Protein AF-U3A142-F1 (afdb_monomer_lite)

Organism: NCBI:txid1261545

Foldseek 3Di:
DDDDDPPPPPPVVVVVVVVVPPPPDDDVVVVVVVVVVVVVVVCVCVVVVNDDLDPVDPSNVVVVVVVVVVVVVCVVVVVDDPPCVVVVND

Secondary structure (DSSP, 8-state):
-PPPP-GGGSSHHHHHHHHTTS-S---HHHHHHHHHHHHHHHHHHHHTTPPP--TTSHHHHHHHHHHHHHHHHHHHH-----HHHHTT--

pLDDT: mean 79.44, std 12.69, range [50.28, 95.56]

InterPro domains:
  IPR020017 XapX domain [TIGR03510] (31-76)

Radius of gyration: 18.95 Å; chains: 1; bounding box: 49×44×34 Å

Sequence (90 aa):
MGRYDHRAHASSFGVLLIALSLPSRMNTTLVVAALLVGVATGVVFAGLRVPLPAPPSLPGVVGIIGIYIGYRVVEATGLGFDLLGWLGLG

Structure (mmCIF, N/CA/C/O backbone):
data_AF-U3A142-F1
#
_entry.id   AF-U3A142-F1
#
loop_
_atom_site.group_PDB
_atom_site.id
_atom_site.type_symbol
_atom_site.label_atom_id
_atom_site.label_alt_id
_atom_site.label_comp_id
_atom_site.label_asym_id
_atom_site.label_entity_id
_atom_site.label_seq_id
_atom_site.pdbx_PDB_ins_code
_atom_site.Cartn_x
_atom_site.Cartn_y
_atom_site.Cartn_z
_atom_site.occupancy
_atom_site.B_iso_or_equiv
_atom_site.auth_seq_id
_atom_site.auth_comp_id
_atom_site.auth_asym_id
_atom_site.auth_atom_id
_atom_site.pdbx_PDB_model_num
ATOM 1 N N . MET A 1 1 ? 31.926 -32.234 -18.647 1.00 50.28 1 MET A N 1
ATOM 2 C CA . MET A 1 1 ? 31.274 -32.863 -17.475 1.00 50.28 1 MET A CA 1
ATOM 3 C C . MET A 1 1 ? 31.001 -31.768 -16.435 1.00 50.28 1 MET A C 1
ATOM 5 O O . MET A 1 1 ? 31.824 -31.533 -15.560 1.00 50.28 1 MET A O 1
ATOM 9 N N . GLY A 1 2 ? 29.934 -30.983 -16.623 1.00 60.56 2 GLY A N 1
ATOM 10 C CA . GLY A 1 2 ? 29.604 -29.827 -15.776 1.00 60.56 2 GLY A CA 1
ATOM 11 C C . GLY A 1 2 ? 28.770 -30.260 -14.574 1.00 60.56 2 GLY A C 1
ATOM 12 O O . GLY A 1 2 ? 27.782 -30.965 -14.743 1.00 60.56 2 GLY A O 1
ATOM 13 N N . ARG A 1 3 ? 29.207 -29.893 -13.368 1.00 68.06 3 ARG A N 1
ATOM 14 C CA . ARG A 1 3 ? 28.551 -30.246 -12.103 1.00 68.06 3 ARG A CA 1
ATOM 15 C C . ARG A 1 3 ? 27.208 -29.521 -12.011 1.00 68.06 3 ARG A C 1
ATOM 17 O O . ARG A 1 3 ? 27.188 -28.294 -12.000 1.00 68.06 3 ARG A O 1
ATOM 24 N N . TYR A 1 4 ? 26.117 -30.274 -11.929 1.00 63.81 4 TYR A N 1
ATOM 25 C CA . TYR A 1 4 ? 24.825 -29.736 -11.518 1.00 63.81 4 TYR A CA 1
ATOM 26 C C . TYR A 1 4 ? 24.910 -29.356 -10.036 1.00 63.81 4 TYR A C 1
ATOM 28 O O . TYR A 1 4 ? 25.254 -30.179 -9.188 1.00 63.81 4 TYR A O 1
ATOM 36 N N . ASP A 1 5 ? 24.678 -28.078 -9.750 1.00 65.69 5 ASP A N 1
ATOM 37 C CA . ASP A 1 5 ? 24.667 -27.513 -8.406 1.00 65.69 5 ASP A CA 1
ATOM 38 C C . ASP A 1 5 ? 23.405 -27.979 -7.652 1.00 65.69 5 ASP A C 1
ATOM 40 O O . ASP A 1 5 ? 22.279 -27.741 -8.085 1.00 65.69 5 ASP A O 1
ATOM 44 N N . HIS A 1 6 ? 23.589 -28.659 -6.518 1.00 58.25 6 HIS A N 1
ATOM 45 C CA . HIS A 1 6 ? 22.518 -29.195 -5.668 1.00 58.25 6 HIS A CA 1
ATOM 46 C C . HIS A 1 6 ? 21.874 -28.147 -4.730 1.00 58.25 6 HIS A C 1
ATOM 48 O O . HIS A 1 6 ? 21.135 -28.506 -3.814 1.00 58.25 6 HIS A O 1
ATOM 54 N N . ARG A 1 7 ? 22.111 -26.844 -4.923 1.00 60.69 7 ARG A N 1
ATOM 55 C CA . ARG A 1 7 ? 21.668 -25.786 -3.989 1.00 60.69 7 ARG A CA 1
ATOM 56 C C . ARG A 1 7 ? 20.279 -25.182 -4.239 1.00 60.69 7 ARG A C 1
ATOM 58 O O . ARG A 1 7 ? 19.904 -24.240 -3.548 1.00 60.69 7 ARG A O 1
ATOM 65 N N . ALA A 1 8 ? 19.479 -25.723 -5.157 1.00 56.53 8 ALA A N 1
ATOM 66 C CA . ALA A 1 8 ? 18.156 -25.167 -5.474 1.00 56.53 8 ALA A CA 1
ATOM 67 C C . ALA A 1 8 ? 17.021 -25.556 -4.493 1.00 56.53 8 ALA A C 1
ATOM 69 O O . ALA A 1 8 ? 15.949 -24.963 -4.544 1.00 56.53 8 ALA A O 1
ATOM 70 N N . HIS A 1 9 ? 17.229 -26.518 -3.583 1.00 56.25 9 HIS A N 1
ATOM 71 C CA . HIS A 1 9 ? 16.154 -27.058 -2.728 1.00 56.25 9 HIS A CA 1
ATOM 72 C C . HIS A 1 9 ? 15.943 -26.343 -1.378 1.00 56.25 9 HIS A C 1
ATOM 74 O O . HIS A 1 9 ? 14.983 -26.646 -0.673 1.00 56.25 9 HIS A O 1
ATOM 80 N N . ALA A 1 10 ? 16.797 -25.387 -1.000 1.00 57.22 10 ALA A N 1
ATOM 81 C CA . ALA A 1 10 ? 16.764 -24.790 0.341 1.00 57.22 10 ALA A CA 1
ATOM 82 C C . ALA A 1 10 ? 15.797 -23.594 0.507 1.00 57.22 10 ALA A C 1
ATOM 84 O O . ALA A 1 10 ? 15.579 -23.151 1.632 1.00 57.22 10 ALA A O 1
ATOM 85 N N . SER A 1 11 ? 15.195 -23.061 -0.565 1.00 59.72 11 SER A N 1
ATOM 86 C CA . SER A 1 11 ? 14.356 -21.847 -0.487 1.00 59.72 11 SER A CA 1
ATOM 87 C C . SER A 1 11 ? 12.865 -22.112 -0.241 1.00 59.72 11 SER A C 1
ATOM 89 O O . SER A 1 11 ? 12.168 -21.246 0.285 1.00 59.72 11 SER A O 1
ATOM 91 N N . SER A 1 12 ? 12.361 -23.310 -0.553 1.00 59.69 12 SER A N 1
ATOM 92 C CA . SER A 1 12 ? 10.938 -23.653 -0.378 1.00 59.69 12 SER A CA 1
ATOM 93 C C . SER A 1 12 ? 10.549 -23.902 1.085 1.00 59.69 12 SER A C 1
ATOM 95 O O . SER A 1 12 ? 9.381 -23.771 1.445 1.00 59.69 12 SER A O 1
ATOM 97 N N . PHE A 1 13 ? 11.526 -24.220 1.941 1.00 65.31 13 PHE A N 1
ATOM 98 C CA . PHE A 1 13 ? 11.298 -24.501 3.360 1.00 65.31 13 PHE A CA 1
ATOM 99 C C . PHE A 1 13 ? 10.961 -23.225 4.150 1.00 65.31 13 PHE A C 1
ATOM 101 O O . PHE A 1 13 ? 10.131 -23.256 5.045 1.00 65.31 13 PHE A O 1
ATOM 108 N N . GLY A 1 14 ? 11.521 -22.067 3.787 1.00 61.09 14 GLY A N 1
ATOM 109 C CA . GLY A 1 14 ? 11.214 -20.806 4.477 1.00 61.09 14 GLY A CA 1
ATOM 110 C C . G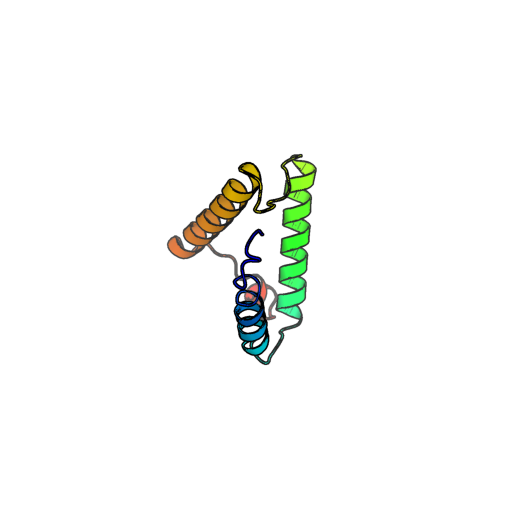LY A 1 14 ? 9.764 -20.346 4.283 1.00 61.09 14 GLY A C 1
ATOM 111 O O . GLY A 1 14 ? 9.119 -19.901 5.227 1.00 61.09 14 GLY A O 1
ATOM 112 N N . VAL A 1 15 ? 9.221 -20.510 3.074 1.00 62.91 15 VAL A N 1
ATOM 113 C CA . VAL A 1 15 ? 7.856 -20.069 2.730 1.00 62.91 15 VAL A CA 1
ATOM 114 C C . VAL A 1 15 ? 6.796 -20.930 3.423 1.00 62.91 15 VAL A C 1
ATOM 116 O O . VAL A 1 15 ? 5.811 -20.406 3.938 1.00 62.91 15 VAL A O 1
ATOM 119 N N . LEU A 1 16 ? 7.023 -22.244 3.494 1.00 63.34 16 LEU A N 1
ATOM 120 C CA . LEU A 1 16 ? 6.132 -23.181 4.182 1.00 63.34 16 LEU A CA 1
ATOM 121 C C . LEU A 1 16 ? 6.067 -22.904 5.693 1.00 63.34 16 LEU A C 1
ATOM 123 O O . LEU A 1 16 ? 5.004 -22.996 6.300 1.00 63.34 16 LEU A O 1
ATOM 127 N N . LEU A 1 17 ? 7.192 -22.509 6.287 1.00 65.50 17 LEU A N 1
ATOM 128 C CA . LEU A 1 17 ? 7.314 -22.213 7.714 1.00 65.50 17 LEU A CA 1
ATOM 129 C C . LEU A 1 17 ? 6.642 -20.875 8.075 1.00 65.50 17 LEU A C 1
ATOM 131 O O . LEU A 1 17 ? 6.045 -20.765 9.143 1.00 65.50 17 LEU A O 1
ATOM 135 N N . ILE A 1 18 ? 6.644 -19.895 7.161 1.00 62.88 18 ILE A N 1
ATOM 136 C CA . ILE A 1 18 ? 5.853 -18.657 7.289 1.00 62.88 18 ILE A CA 1
ATOM 137 C C . ILE A 1 18 ? 4.355 -18.969 7.181 1.00 62.88 18 ILE A C 1
ATOM 139 O O . ILE A 1 18 ? 3.576 -18.472 7.989 1.00 62.88 18 ILE A O 1
ATOM 143 N N . ALA A 1 19 ? 3.956 -19.829 6.236 1.00 61.97 19 ALA A N 1
ATOM 144 C CA . ALA A 1 19 ? 2.560 -20.225 6.036 1.00 61.97 19 ALA A CA 1
ATOM 145 C C . ALA A 1 19 ? 1.963 -20.975 7.246 1.00 61.97 19 ALA A C 1
ATOM 147 O O . ALA A 1 19 ? 0.802 -20.774 7.594 1.00 61.97 19 ALA A O 1
ATOM 148 N N . LEU A 1 20 ? 2.769 -21.801 7.920 1.00 66.94 20 LEU A N 1
ATOM 149 C CA . LEU A 1 20 ? 2.390 -22.532 9.138 1.00 66.94 20 LEU A CA 1
ATOM 150 C C . LEU A 1 20 ? 2.323 -21.647 10.396 1.00 66.94 20 LEU A C 1
ATOM 152 O O . LEU A 1 20 ? 1.803 -22.091 11.417 1.00 66.94 20 LEU A O 1
ATOM 156 N N . SER A 1 21 ? 2.821 -20.409 10.328 1.00 63.00 21 SER A N 1
ATOM 157 C CA . SER A 1 21 ? 2.834 -19.451 11.440 1.00 63.00 21 SER A CA 1
ATOM 158 C C . SER A 1 21 ? 1.748 -18.371 11.324 1.00 63.00 21 SER A C 1
ATOM 160 O O . SER A 1 21 ? 1.766 -17.412 12.102 1.00 63.00 21 SER A O 1
ATOM 162 N N . LEU A 1 22 ? 0.811 -18.484 10.369 1.00 67.00 22 LEU A N 1
ATOM 163 C CA . LEU A 1 22 ? -0.280 -17.515 10.267 1.00 67.00 22 LEU A CA 1
ATOM 164 C C . LEU A 1 22 ? -1.181 -17.577 11.516 1.00 67.00 22 LEU A C 1
ATOM 166 O O . LEU A 1 22 ? -1.554 -18.666 11.961 1.00 67.00 22 LEU A O 1
ATOM 170 N N . PRO A 1 23 ? -1.571 -16.417 12.074 1.00 60.16 23 PRO A N 1
ATOM 171 C CA . PRO A 1 23 ? -2.438 -16.356 13.241 1.00 60.16 23 PRO A CA 1
ATOM 172 C C . PRO A 1 23 ? -3.777 -17.046 12.955 1.00 60.16 23 PRO A C 1
ATOM 174 O O . PRO A 1 23 ? -4.436 -16.783 11.951 1.00 60.16 23 PRO A O 1
ATOM 177 N N . SER A 1 24 ? -4.206 -17.911 13.874 1.00 66.12 24 SER A N 1
ATOM 178 C CA . SER A 1 24 ? -5.345 -18.835 13.736 1.00 66.12 24 SER A CA 1
ATOM 179 C C . SER A 1 24 ? -6.732 -18.165 13.679 1.00 66.12 24 SER A C 1
ATOM 181 O O . SER A 1 24 ? -7.752 -18.848 13.749 1.00 66.12 24 SER A O 1
ATOM 183 N N . ARG A 1 25 ? -6.797 -16.831 13.580 1.00 68.00 25 ARG A N 1
ATOM 184 C CA . ARG A 1 25 ? -8.026 -16.026 13.520 1.00 68.00 25 ARG A CA 1
ATOM 185 C C . ARG A 1 25 ? -7.910 -15.006 12.385 1.00 68.00 25 ARG A C 1
ATOM 187 O 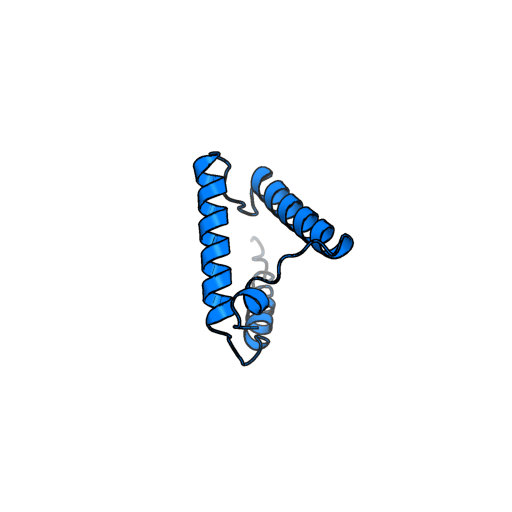O . ARG A 1 25 ? -7.343 -13.932 12.562 1.00 68.00 25 ARG A O 1
ATOM 194 N N . MET A 1 26 ? -8.457 -15.337 11.218 1.00 68.50 26 MET A N 1
ATOM 195 C CA . MET A 1 26 ? -8.575 -14.393 10.103 1.00 68.50 26 MET A CA 1
ATOM 196 C C . MET A 1 26 ? -9.782 -13.477 10.349 1.00 68.50 26 MET A C 1
ATOM 198 O O . MET A 1 26 ? -10.922 -13.931 10.302 1.00 68.50 26 MET A O 1
ATOM 202 N N . ASN A 1 27 ? -9.544 -12.195 10.633 1.00 82.38 27 ASN A N 1
ATOM 203 C CA . ASN A 1 27 ? -10.611 -11.201 10.757 1.00 82.38 27 ASN A CA 1
ATOM 204 C C . ASN A 1 27 ? -11.071 -10.781 9.350 1.00 82.38 27 ASN A C 1
ATOM 206 O O . ASN A 1 27 ? -10.333 -10.104 8.633 1.00 82.38 27 ASN A O 1
ATOM 210 N N . THR A 1 28 ? -12.281 -11.178 8.949 1.00 87.06 28 THR A N 1
ATOM 211 C CA . THR A 1 28 ? -12.850 -10.877 7.624 1.00 87.06 28 THR A CA 1
ATOM 212 C C . THR A 1 28 ? -12.843 -9.380 7.313 1.00 87.06 28 THR A C 1
ATOM 214 O O . THR A 1 28 ? -12.552 -8.998 6.182 1.00 87.06 28 THR A O 1
ATOM 217 N N . THR A 1 29 ? -13.071 -8.525 8.312 1.00 87.06 29 THR A N 1
ATOM 218 C CA . THR A 1 29 ? -13.018 -7.065 8.160 1.00 87.06 29 THR A CA 1
ATOM 219 C C . THR A 1 29 ? -11.622 -6.596 7.762 1.00 87.06 29 THR A C 1
ATOM 221 O O . THR A 1 29 ? -11.491 -5.800 6.835 1.00 87.06 29 THR A O 1
ATOM 224 N N . LEU A 1 30 ? -10.569 -7.133 8.392 1.00 85.50 30 LEU A N 1
ATOM 225 C CA . LEU A 1 30 ? -9.181 -6.819 8.026 1.00 85.50 30 LEU A CA 1
ATOM 226 C C . LEU A 1 30 ? -8.853 -7.279 6.604 1.00 85.50 30 LEU A C 1
ATOM 228 O O . LEU A 1 30 ? -8.164 -6.569 5.878 1.00 85.50 30 LEU A O 1
ATOM 232 N N . VAL A 1 31 ? -9.370 -8.437 6.185 1.00 88.75 31 VAL A N 1
ATOM 233 C CA . VAL A 1 31 ? -9.171 -8.952 4.821 1.00 88.75 31 VAL A CA 1
ATOM 234 C C . VAL A 1 31 ? -9.818 -8.026 3.790 1.00 88.75 31 VAL A C 1
ATOM 236 O O . VAL A 1 31 ? -9.180 -7.665 2.802 1.00 88.75 31 VAL A O 1
ATOM 239 N N . VAL A 1 32 ? -11.060 -7.601 4.030 1.00 90.62 32 VAL A N 1
ATOM 240 C CA . VAL A 1 32 ? -11.769 -6.670 3.141 1.00 90.62 32 VAL A CA 1
ATOM 241 C C . VAL A 1 32 ? -11.077 -5.308 3.116 1.00 90.62 32 VAL A C 1
ATOM 243 O O . VAL A 1 32 ? -10.854 -4.762 2.038 1.00 90.62 32 VAL A O 1
ATOM 246 N N . ALA A 1 33 ? -10.668 -4.778 4.271 1.00 88.88 33 ALA A N 1
ATOM 247 C CA . ALA A 1 33 ? -9.929 -3.521 4.347 1.00 88.88 33 ALA A CA 1
ATOM 248 C C . ALA A 1 33 ? -8.599 -3.595 3.576 1.00 88.88 33 ALA A C 1
ATOM 250 O O . ALA A 1 33 ? -8.305 -2.713 2.771 1.00 88.88 33 ALA A O 1
ATOM 251 N N . ALA A 1 34 ? -7.830 -4.675 3.746 1.00 88.94 34 ALA A N 1
ATOM 252 C CA . ALA A 1 34 ? -6.578 -4.890 3.021 1.00 88.94 34 ALA A CA 1
ATOM 253 C C . ALA A 1 34 ? -6.793 -4.983 1.501 1.00 88.94 34 ALA A C 1
ATOM 255 O O . ALA A 1 34 ? -6.019 -4.408 0.734 1.00 88.94 34 ALA A O 1
ATOM 256 N N . LEU A 1 35 ? -7.864 -5.650 1.056 1.00 92.00 35 LEU A N 1
ATOM 257 C CA . LEU A 1 35 ? -8.235 -5.708 -0.358 1.00 92.00 35 LEU A CA 1
ATOM 258 C C . LEU A 1 35 ? -8.548 -4.313 -0.909 1.00 92.00 35 LEU A C 1
ATOM 260 O O . LEU A 1 35 ? -8.036 -3.949 -1.966 1.00 92.00 35 LEU A O 1
ATOM 264 N N . LEU A 1 36 ? -9.353 -3.523 -0.193 1.00 94.38 36 LEU A N 1
ATOM 265 C CA . LEU A 1 36 ? -9.708 -2.162 -0.602 1.00 94.38 36 LEU A CA 1
ATOM 266 C C . LEU A 1 36 ? -8.473 -1.259 -0.702 1.00 94.38 36 LEU A C 1
ATOM 268 O O . LEU A 1 36 ? -8.331 -0.534 -1.685 1.00 94.38 36 LEU A O 1
ATOM 272 N N . VAL A 1 37 ? -7.544 -1.348 0.255 1.00 92.38 37 VAL A N 1
ATOM 273 C CA . VAL A 1 37 ? -6.260 -0.626 0.202 1.00 92.38 37 VAL A CA 1
ATOM 274 C C . VAL A 1 37 ? -5.436 -1.061 -1.013 1.00 92.38 37 VAL A C 1
ATOM 276 O O . VAL A 1 37 ? -4.881 -0.213 -1.717 1.00 92.38 37 VAL A O 1
ATOM 279 N N . GLY A 1 38 ? -5.380 -2.364 -1.299 1.00 90.75 38 GLY A N 1
ATOM 280 C CA . GLY A 1 38 ? -4.692 -2.906 -2.471 1.00 90.75 38 GLY A CA 1
ATOM 281 C C . GLY A 1 38 ? -5.284 -2.402 -3.790 1.00 90.75 38 GLY A C 1
ATOM 282 O O . GLY A 1 38 ? -4.541 -1.955 -4.664 1.00 90.75 38 GLY A O 1
ATOM 283 N N . VAL A 1 39 ? -6.615 -2.395 -3.915 1.00 95.06 39 VAL A N 1
ATOM 284 C CA . VAL A 1 39 ? -7.326 -1.843 -5.080 1.00 95.06 39 VAL A CA 1
ATOM 285 C C . VAL A 1 39 ? -7.045 -0.351 -5.231 1.00 95.06 39 VAL A C 1
ATOM 287 O O . VAL A 1 39 ? -6.658 0.083 -6.314 1.00 95.06 39 VAL A O 1
ATOM 290 N N . ALA A 1 40 ? -7.178 0.431 -4.156 1.00 94.62 40 ALA A N 1
ATOM 291 C CA . ALA A 1 40 ? -6.926 1.871 -4.182 1.00 94.62 40 ALA A CA 1
ATOM 292 C C . ALA A 1 40 ? -5.488 2.179 -4.621 1.00 94.62 40 ALA A C 1
ATOM 294 O O . ALA A 1 40 ? -5.260 3.012 -5.497 1.00 94.62 40 ALA A O 1
ATOM 295 N N . THR A 1 41 ? -4.521 1.442 -4.076 1.00 90.56 41 THR A N 1
ATOM 296 C CA . THR A 1 41 ? -3.109 1.571 -4.442 1.00 90.56 41 THR A CA 1
ATOM 297 C C . THR A 1 41 ? -2.898 1.224 -5.919 1.00 90.56 41 THR A C 1
ATOM 299 O O . THR A 1 41 ? -2.279 1.997 -6.648 1.00 90.56 41 THR A O 1
ATOM 302 N N . GLY A 1 42 ? -3.471 0.116 -6.402 1.00 90.00 42 GLY A N 1
ATOM 303 C CA . GLY A 1 42 ? -3.417 -0.279 -7.814 1.00 90.00 42 GLY A CA 1
ATOM 304 C C . GLY A 1 42 ? -3.990 0.778 -8.765 1.00 90.00 42 GLY A C 1
ATOM 305 O O . GLY A 1 42 ? -3.381 1.063 -9.797 1.00 90.00 42 GLY A O 1
ATOM 306 N N . VAL A 1 43 ? -5.109 1.412 -8.395 1.00 95.19 43 VAL A N 1
ATOM 307 C CA . VAL A 1 43 ? -5.712 2.524 -9.152 1.00 95.19 43 VAL A CA 1
ATOM 308 C C . VAL A 1 43 ? -4.765 3.720 -9.232 1.00 95.19 43 VAL A C 1
ATOM 310 O O . VAL A 1 43 ? -4.614 4.289 -10.311 1.00 95.19 43 VAL A O 1
ATOM 313 N N . VAL A 1 44 ? -4.087 4.082 -8.139 1.00 92.25 44 VAL A N 1
ATOM 314 C CA . VAL A 1 44 ? -3.111 5.186 -8.131 1.00 92.25 44 VAL A CA 1
ATOM 315 C C . VAL A 1 44 ? -1.944 4.894 -9.077 1.00 92.25 44 VAL A 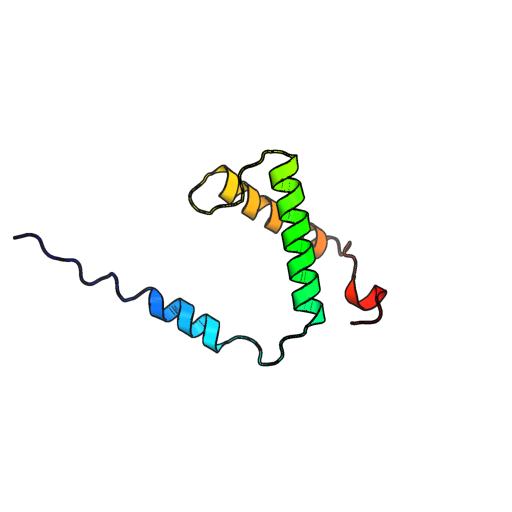C 1
ATOM 317 O O . VAL A 1 44 ? -1.615 5.737 -9.911 1.00 92.25 44 VAL A O 1
ATOM 320 N N . PHE A 1 45 ? -1.353 3.697 -9.010 1.00 88.88 45 PHE A N 1
ATOM 321 C CA . PHE A 1 45 ? -0.254 3.310 -9.905 1.00 88.88 45 PHE A CA 1
ATOM 322 C C . PHE A 1 45 ? -0.680 3.330 -11.377 1.00 88.88 45 PHE A C 1
ATOM 324 O O . PHE A 1 45 ? -0.016 3.958 -12.204 1.00 88.88 45 PHE A O 1
ATOM 331 N N . ALA A 1 46 ? -1.816 2.707 -11.700 1.00 91.06 46 ALA A N 1
ATOM 332 C CA . ALA A 1 46 ? -2.337 2.667 -13.063 1.00 91.06 46 ALA A CA 1
ATOM 333 C C . ALA A 1 46 ? -2.704 4.067 -13.586 1.00 91.06 46 ALA A C 1
ATOM 335 O O . ALA A 1 46 ? -2.342 4.422 -14.708 1.00 91.06 46 ALA A O 1
ATOM 336 N N . GLY A 1 47 ? -3.374 4.881 -12.766 1.00 94.25 47 GLY A N 1
ATOM 337 C CA . GLY A 1 47 ? -3.793 6.239 -13.115 1.00 94.25 47 GLY A CA 1
ATOM 338 C C . GLY A 1 47 ? -2.614 7.176 -13.370 1.00 94.25 47 GLY A C 1
ATOM 339 O O . GLY A 1 47 ? -2.643 7.956 -14.320 1.00 94.25 47 GLY A O 1
ATOM 340 N N . LEU A 1 48 ? -1.542 7.048 -12.585 1.00 90.56 48 LEU A N 1
ATOM 341 C CA . LEU A 1 48 ? -0.303 7.809 -12.770 1.00 90.56 48 LEU A CA 1
ATOM 342 C C . LEU A 1 48 ? 0.635 7.200 -13.823 1.00 90.56 48 LEU A C 1
ATOM 344 O O . LEU A 1 48 ? 1.704 7.754 -14.076 1.00 90.56 48 LEU A O 1
ATOM 348 N N . ARG A 1 49 ? 0.255 6.074 -14.447 1.00 87.06 49 ARG A N 1
ATOM 349 C CA . ARG A 1 49 ? 1.091 5.302 -15.387 1.00 87.06 49 ARG A CA 1
ATOM 350 C C . ARG A 1 49 ? 2.444 4.902 -14.790 1.00 87.06 49 ARG A C 1
ATOM 352 O O . ARG A 1 49 ? 3.427 4.736 -15.512 1.00 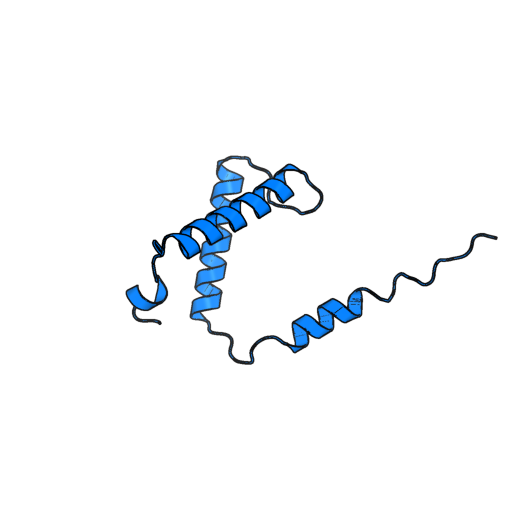87.06 49 ARG A O 1
ATOM 359 N N . VAL A 1 50 ? 2.497 4.753 -13.470 1.00 84.75 50 VAL A N 1
ATOM 360 C CA . VAL A 1 50 ? 3.685 4.289 -12.757 1.00 84.75 50 VAL A CA 1
ATOM 361 C C . VAL A 1 50 ? 3.703 2.761 -12.841 1.00 84.75 50 VAL A C 1
ATOM 363 O O . VAL A 1 50 ? 2.660 2.133 -12.636 1.00 84.75 50 VAL A O 1
ATOM 366 N N . PRO A 1 51 ? 4.856 2.133 -13.138 1.00 80.00 51 PRO A N 1
ATOM 367 C CA . PRO A 1 51 ? 4.967 0.683 -13.108 1.00 80.00 51 PRO A CA 1
ATOM 368 C C . PRO A 1 51 ? 4.519 0.146 -11.751 1.00 80.00 51 PRO A C 1
ATOM 370 O O . PRO A 1 51 ? 4.854 0.719 -10.713 1.00 80.00 51 PRO A O 1
ATOM 373 N N . LEU A 1 52 ? 3.788 -0.969 -11.754 1.00 80.06 52 LEU A N 1
ATOM 374 C CA . LEU A 1 52 ? 3.480 -1.657 -10.507 1.00 80.06 52 LEU A CA 1
ATOM 375 C C . LEU A 1 52 ? 4.787 -1.961 -9.761 1.00 80.06 52 LEU A C 1
ATOM 377 O O . LEU A 1 52 ? 5.779 -2.302 -10.419 1.00 80.06 52 LEU A O 1
ATOM 381 N N . PRO A 1 53 ? 4.803 -1.876 -8.419 1.00 74.88 53 PRO A N 1
ATOM 382 C CA . PRO A 1 53 ? 5.969 -2.238 -7.632 1.00 74.88 53 PRO A CA 1
ATOM 383 C C . PRO A 1 53 ? 6.292 -3.733 -7.734 1.00 74.88 53 PRO A C 1
ATOM 385 O O . PRO A 1 53 ? 5.968 -4.529 -6.861 1.00 74.88 53 PRO A O 1
ATOM 388 N N . ALA A 1 54 ? 6.920 -4.136 -8.835 1.00 71.62 54 ALA A N 1
ATOM 389 C CA . ALA A 1 54 ? 7.452 -5.468 -9.032 1.00 71.62 54 ALA A CA 1
ATOM 390 C C . ALA A 1 54 ? 8.929 -5.464 -8.581 1.00 71.62 54 ALA A C 1
ATOM 392 O O . ALA A 1 54 ? 9.710 -4.646 -9.091 1.00 71.62 54 ALA A O 1
ATOM 393 N N . PRO A 1 55 ? 9.345 -6.395 -7.696 1.00 60.91 55 PRO A N 1
ATOM 394 C CA . PRO A 1 55 ? 10.704 -6.472 -7.150 1.00 60.91 55 PRO A CA 1
ATOM 395 C C . PRO A 1 55 ? 11.879 -6.463 -8.148 1.00 60.91 55 PRO A C 1
ATOM 397 O O . PRO A 1 55 ? 12.933 -5.962 -7.766 1.00 60.91 55 PRO A O 1
ATOM 400 N N . PRO A 1 56 ? 11.779 -6.967 -9.400 1.00 74.44 56 PRO A N 1
ATOM 401 C CA . PRO A 1 56 ? 12.939 -6.975 -10.296 1.00 74.44 56 PRO A CA 1
ATOM 402 C C . PRO A 1 56 ? 13.260 -5.609 -10.928 1.00 74.44 56 PRO A C 1
ATOM 404 O O . PRO A 1 56 ? 14.219 -5.512 -11.689 1.00 74.44 56 PRO A O 1
ATOM 407 N N . SER A 1 57 ? 12.477 -4.557 -10.658 1.00 84.19 57 SER A N 1
ATOM 408 C CA . SER A 1 57 ? 12.634 -3.242 -11.293 1.00 84.19 57 SER A CA 1
ATOM 409 C C . SER A 1 57 ? 13.003 -2.144 -10.291 1.00 84.19 57 SER A C 1
ATOM 411 O O . SER A 1 57 ? 12.446 -2.079 -9.195 1.00 84.19 57 SER A O 1
ATOM 413 N N . LEU A 1 58 ? 13.902 -1.231 -10.683 1.00 86.06 58 LEU A N 1
ATOM 414 C CA . LEU A 1 58 ? 14.290 -0.079 -9.857 1.00 86.06 58 LEU A CA 1
ATOM 415 C C . LEU A 1 58 ? 13.084 0.798 -9.454 1.00 86.06 58 LEU A C 1
ATOM 417 O O . LEU A 1 58 ? 12.979 1.115 -8.268 1.00 86.06 58 LEU A O 1
ATOM 421 N N . PRO A 1 59 ? 12.127 1.122 -10.352 1.00 85.12 59 PRO A N 1
ATOM 422 C CA . PRO A 1 59 ? 10.906 1.831 -9.965 1.00 85.12 59 PRO A CA 1
ATOM 423 C C . PRO A 1 59 ? 10.098 1.099 -8.890 1.00 85.12 59 PRO A C 1
ATOM 425 O O . PRO A 1 59 ? 9.576 1.733 -7.976 1.00 85.12 59 PRO A O 1
ATOM 428 N N . GLY A 1 60 ? 10.028 -0.234 -8.954 1.00 84.62 60 GLY A N 1
ATOM 429 C CA . GLY A 1 60 ? 9.287 -1.010 -7.969 1.00 84.62 60 GLY A CA 1
ATOM 430 C C . GLY A 1 60 ? 9.951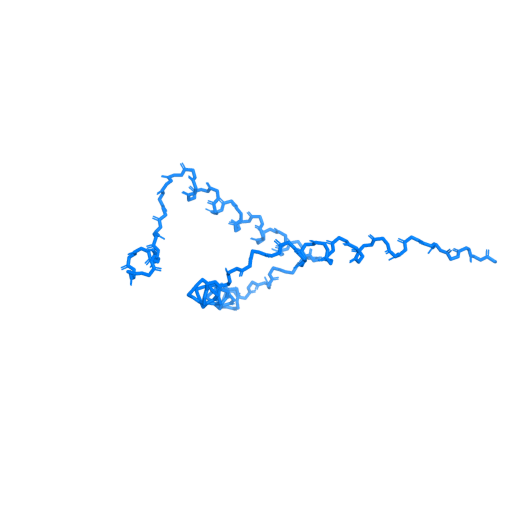 -1.053 -6.598 1.00 84.62 60 GLY A C 1
ATOM 431 O O . GLY A 1 60 ? 9.265 -0.898 -5.590 1.00 84.62 60 GLY A O 1
ATOM 432 N N . VAL A 1 61 ? 11.279 -1.167 -6.548 1.00 87.75 61 VAL A N 1
ATOM 433 C CA . VAL A 1 61 ? 12.037 -1.081 -5.289 1.00 87.75 61 VAL A CA 1
ATOM 434 C C . VAL A 1 61 ? 11.843 0.288 -4.632 1.00 87.75 61 VAL A C 1
ATOM 436 O O . VAL A 1 61 ? 11.538 0.358 -3.443 1.00 87.75 61 VAL A O 1
ATOM 439 N N . VAL A 1 62 ? 11.941 1.376 -5.404 1.00 90.56 62 VAL A N 1
ATOM 440 C CA . VAL A 1 62 ? 11.704 2.740 -4.898 1.00 90.56 62 VAL A CA 1
ATOM 441 C C . VAL A 1 62 ? 10.260 2.910 -4.415 1.00 90.56 62 VAL A C 1
ATOM 443 O O . VAL A 1 62 ? 10.039 3.519 -3.371 1.00 90.56 62 VAL A O 1
ATOM 446 N N . GLY A 1 63 ? 9.287 2.318 -5.113 1.00 88.75 63 GLY A N 1
ATOM 447 C CA . GLY A 1 63 ? 7.888 2.295 -4.681 1.00 88.75 63 GLY A CA 1
ATOM 448 C C . GLY A 1 63 ? 7.697 1.627 -3.316 1.00 88.75 63 GLY A C 1
ATOM 449 O O . GLY A 1 63 ? 7.065 2.206 -2.434 1.00 88.75 63 GLY A O 1
ATOM 450 N N . ILE A 1 64 ? 8.294 0.449 -3.103 1.00 89.31 64 ILE A N 1
ATOM 451 C CA . ILE A 1 64 ? 8.240 -0.262 -1.812 1.00 89.31 64 ILE A CA 1
ATOM 452 C C . ILE A 1 64 ? 8.908 0.564 -0.702 1.00 89.31 64 ILE A C 1
ATOM 454 O O . ILE A 1 64 ? 8.348 0.690 0.389 1.00 89.31 64 ILE A O 1
ATOM 458 N N . ILE A 1 65 ? 10.070 1.168 -0.978 1.00 92.19 65 ILE A N 1
ATOM 459 C CA . ILE A 1 65 ? 10.770 2.044 -0.024 1.00 92.19 65 ILE A CA 1
ATOM 460 C C . ILE A 1 65 ? 9.885 3.236 0.365 1.00 92.19 65 ILE A C 1
ATOM 462 O O . ILE A 1 65 ? 9.753 3.534 1.550 1.00 92.19 65 ILE A O 1
ATOM 466 N N . GLY A 1 66 ? 9.245 3.892 -0.607 1.00 91.69 66 GLY A N 1
ATOM 467 C CA . GLY A 1 66 ? 8.346 5.020 -0.360 1.00 91.69 66 GLY A CA 1
ATOM 468 C C . GLY A 1 66 ? 7.151 4.648 0.521 1.00 91.69 66 GLY A C 1
ATOM 469 O O . GLY A 1 66 ? 6.847 5.372 1.468 1.00 91.69 66 GLY A O 1
ATOM 470 N N . ILE A 1 67 ? 6.527 3.491 0.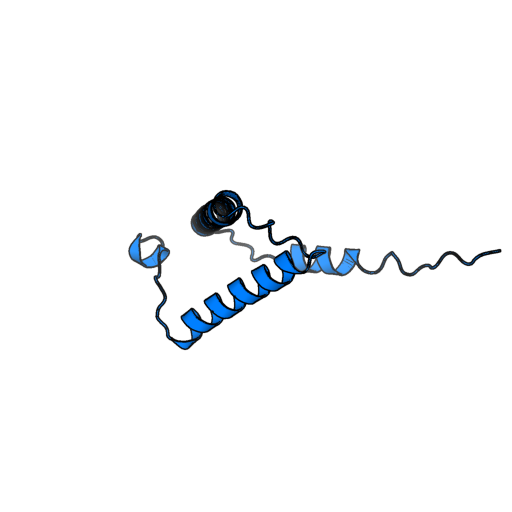268 1.00 90.69 67 ILE A N 1
ATOM 471 C CA . ILE A 1 67 ? 5.430 2.964 1.099 1.00 90.69 67 ILE A CA 1
ATOM 472 C C . ILE A 1 67 ? 5.899 2.754 2.547 1.00 90.69 67 ILE A C 1
ATOM 474 O O . ILE A 1 67 ? 5.215 3.171 3.481 1.00 90.69 67 ILE A O 1
ATOM 478 N N . TYR A 1 68 ? 7.079 2.160 2.749 1.00 91.94 68 TYR A N 1
ATOM 479 C CA . TYR A 1 68 ? 7.625 1.931 4.090 1.00 91.94 68 TYR A CA 1
ATOM 480 C C . TYR A 1 68 ? 7.967 3.234 4.825 1.00 91.94 68 TYR A C 1
ATOM 482 O O . TYR A 1 68 ? 7.657 3.371 6.007 1.00 91.94 68 TYR A O 1
ATOM 490 N N . ILE A 1 69 ? 8.569 4.211 4.140 1.00 95.56 69 ILE A N 1
ATOM 491 C CA . ILE A 1 69 ? 8.846 5.527 4.734 1.00 95.56 69 ILE A CA 1
ATOM 492 C C . ILE A 1 69 ? 7.535 6.200 5.151 1.00 95.56 69 ILE A C 1
ATOM 494 O O . ILE A 1 69 ? 7.441 6.689 6.274 1.00 95.56 69 ILE A O 1
ATOM 498 N N . GLY A 1 70 ? 6.508 6.177 4.296 1.00 92.44 70 GLY A N 1
ATOM 499 C CA . GLY A 1 70 ? 5.185 6.710 4.628 1.00 92.44 70 GLY A CA 1
ATOM 500 C C . GLY A 1 70 ? 4.584 6.056 5.875 1.00 92.44 70 GLY A C 1
ATOM 501 O O . GLY A 1 70 ? 4.141 6.761 6.780 1.00 92.44 70 GLY A O 1
ATOM 502 N N . TYR A 1 71 ? 4.653 4.723 5.970 1.00 91.00 71 TYR A N 1
ATOM 503 C CA . TYR A 1 71 ? 4.243 3.979 7.167 1.00 91.00 71 TYR A CA 1
ATOM 504 C C . TYR A 1 71 ? 4.991 4.455 8.421 1.00 91.00 71 TYR A C 1
ATOM 506 O O . TYR A 1 71 ? 4.369 4.771 9.434 1.00 91.00 71 TYR A O 1
ATOM 514 N N . ARG A 1 72 ? 6.321 4.579 8.343 1.00 93.00 72 ARG A N 1
ATOM 515 C CA . ARG A 1 72 ? 7.156 5.030 9.465 1.00 93.00 72 ARG A CA 1
ATOM 516 C C . ARG A 1 72 ? 6.861 6.462 9.895 1.00 93.00 72 ARG A C 1
ATOM 518 O O . ARG A 1 72 ? 6.953 6.759 11.078 1.00 93.00 72 ARG A O 1
ATOM 525 N N . VAL A 1 73 ? 6.507 7.348 8.967 1.00 94.19 73 VAL A N 1
ATOM 526 C CA . VAL A 1 73 ? 6.117 8.729 9.291 1.00 94.19 73 VAL A CA 1
ATOM 527 C C . VAL A 1 73 ? 4.812 8.753 10.083 1.00 94.19 73 VAL A C 1
ATOM 529 O O . VAL A 1 73 ? 4.735 9.450 11.093 1.00 94.19 73 VAL A O 1
ATOM 532 N N . VAL A 1 74 ? 3.806 7.979 9.671 1.00 91.94 74 VAL A N 1
ATOM 533 C CA . VAL A 1 74 ? 2.539 7.861 10.415 1.00 91.94 74 VAL A CA 1
ATOM 534 C C . VAL A 1 74 ? 2.787 7.282 11.807 1.00 91.94 74 VAL A C 1
ATOM 536 O O . VAL A 1 74 ? 2.307 7.833 12.793 1.00 91.94 74 VAL A O 1
ATOM 539 N N . GLU A 1 75 ? 3.600 6.229 11.899 1.00 89.12 75 GLU A N 1
ATOM 540 C CA . GLU A 1 75 ? 3.998 5.614 13.169 1.00 89.12 75 GLU A CA 1
ATOM 541 C C . GLU A 1 75 ? 4.727 6.609 14.089 1.00 89.12 75 GLU A C 1
ATOM 543 O O . GLU A 1 75 ? 4.410 6.707 15.270 1.00 89.12 75 GLU A O 1
ATOM 548 N N . ALA A 1 76 ? 5.671 7.385 13.551 1.00 90.06 76 ALA A N 1
ATOM 549 C CA . ALA A 1 76 ? 6.475 8.329 14.326 1.00 90.06 76 ALA A CA 1
ATOM 550 C C . ALA A 1 76 ? 5.698 9.578 14.768 1.00 90.06 76 ALA A C 1
ATOM 552 O O . ALA A 1 76 ? 5.966 10.127 15.834 1.00 90.06 76 ALA A O 1
ATOM 553 N N . THR A 1 77 ? 4.763 10.054 13.946 1.00 91.31 77 THR A N 1
ATOM 554 C CA . THR A 1 77 ? 3.965 11.254 14.243 1.00 91.31 77 THR A CA 1
ATOM 555 C C . THR A 1 77 ? 2.699 10.943 15.035 1.00 91.31 77 THR A C 1
ATOM 557 O O . THR A 1 77 ? 2.093 11.856 15.591 1.00 91.31 77 THR A O 1
ATOM 560 N N . GLY A 1 78 ? 2.276 9.675 15.074 1.00 86.75 78 GLY A N 1
ATOM 561 C CA . GLY A 1 78 ? 0.998 9.260 15.653 1.00 86.75 78 GLY A CA 1
ATOM 562 C C . GLY A 1 78 ? -0.221 9.783 14.884 1.00 86.75 78 GLY A C 1
ATOM 563 O O . GLY A 1 78 ? -1.351 9.583 15.323 1.00 86.75 78 GLY A O 1
ATOM 564 N N . LEU A 1 79 ? -0.019 10.439 13.736 1.00 83.00 79 LEU A N 1
ATOM 565 C CA . LEU A 1 79 ? -1.078 10.973 12.880 1.00 83.00 79 LEU A CA 1
ATOM 566 C C . LEU A 1 79 ? -1.630 9.860 11.982 1.00 83.00 79 LEU A C 1
ATOM 568 O O . LEU A 1 79 ? -1.487 9.884 10.760 1.00 83.00 79 LEU A O 1
ATOM 572 N N . GLY A 1 80 ? -2.218 8.845 12.611 1.00 78.00 80 GLY A N 1
ATOM 573 C CA . GLY A 1 80 ? -2.923 7.748 11.954 1.00 78.00 80 GLY A CA 1
ATOM 574 C C . GLY A 1 80 ? -4.435 7.887 12.101 1.00 78.00 80 GLY A C 1
ATOM 575 O O . GLY A 1 80 ? -4.927 8.511 13.038 1.00 78.00 80 GLY A O 1
ATOM 576 N N . PHE A 1 81 ? -5.181 7.282 11.178 1.00 81.19 81 PHE A N 1
ATOM 577 C CA . PHE A 1 81 ? -6.633 7.170 11.281 1.00 81.19 81 PHE A CA 1
ATOM 578 C C . PHE A 1 81 ? -7.008 5.716 11.560 1.00 81.19 81 PHE A C 1
ATOM 580 O O . PHE A 1 81 ? -6.738 4.839 10.737 1.00 81.19 81 PHE A O 1
ATOM 587 N N . ASP A 1 82 ? -7.629 5.455 12.709 1.00 82.38 82 ASP A N 1
ATOM 588 C CA . ASP A 1 82 ? -8.162 4.130 13.022 1.00 82.38 82 ASP A CA 1
ATOM 589 C C . ASP A 1 82 ? -9.499 3.923 12.305 1.00 82.38 82 ASP A C 1
ATOM 591 O O . ASP A 1 82 ? -10.574 4.197 12.837 1.00 82.38 82 ASP A O 1
ATOM 595 N N . LEU A 1 83 ? -9.418 3.447 11.061 1.00 78.69 83 LEU A N 1
ATOM 596 C CA . LEU A 1 83 ? -10.586 3.170 10.224 1.00 78.69 83 LEU A CA 1
ATOM 597 C C . LEU A 1 83 ? -11.552 2.180 10.884 1.00 78.69 83 LEU A C 1
ATOM 599 O O . LEU A 1 83 ? -12.758 2.287 10.681 1.00 78.69 83 LEU A O 1
ATOM 603 N N . LEU A 1 84 ? -11.040 1.213 11.648 1.00 82.19 84 LEU A N 1
ATOM 604 C CA . LEU A 1 84 ? -11.860 0.156 12.232 1.00 82.19 84 LEU A CA 1
ATOM 605 C C . LEU A 1 84 ? -12.559 0.651 13.494 1.00 82.19 84 LEU A C 1
ATOM 607 O O . LEU A 1 84 ? -13.770 0.462 13.616 1.00 82.19 84 LEU A O 1
ATOM 611 N N . GLY A 1 85 ? -11.836 1.338 14.380 1.00 79.88 85 GLY A N 1
ATOM 612 C CA . GLY A 1 85 ? -12.426 1.970 15.559 1.00 79.88 85 GLY A CA 1
ATOM 613 C C . GLY A 1 85 ? -13.485 3.007 15.188 1.00 79.88 85 GLY A C 1
ATOM 614 O O . GLY A 1 85 ? -14.556 3.039 15.789 1.00 79.88 85 GLY A O 1
ATOM 615 N N . TRP A 1 86 ? -13.254 3.798 14.134 1.00 80.94 86 TRP A N 1
ATOM 616 C CA . TRP A 1 86 ? -14.223 4.799 13.672 1.00 80.94 86 TRP A CA 1
ATOM 617 C C . TRP A 1 86 ? -15.471 4.192 13.020 1.00 80.94 86 TRP A C 1
ATOM 619 O O . TRP A 1 86 ? -16.557 4.760 13.111 1.00 80.94 86 TRP A O 1
ATOM 629 N N . LEU A 1 87 ? -15.332 3.024 12.386 1.00 80.31 87 LEU A N 1
ATOM 630 C CA . LEU A 1 87 ? -16.448 2.276 11.804 1.00 80.31 87 LEU A CA 1
ATOM 631 C C . LEU A 1 87 ? -17.172 1.394 12.843 1.00 80.31 87 LEU A C 1
ATOM 633 O O . LEU A 1 87 ? -18.143 0.722 12.500 1.00 80.31 87 LEU A O 1
ATOM 637 N N . GLY A 1 88 ? -16.716 1.394 14.104 1.00 80.31 88 GLY A N 1
ATOM 638 C CA . GLY A 1 88 ? -17.278 0.592 15.196 1.00 80.31 88 GLY A CA 1
ATOM 639 C C . GLY A 1 88 ? -16.990 -0.908 15.079 1.00 80.31 88 GLY A C 1
ATOM 640 O O . GLY A 1 88 ? -17.732 -1.719 15.627 1.00 80.31 88 GLY A O 1
ATOM 641 N N . LEU A 1 89 ? -15.951 -1.282 14.327 1.00 76.25 89 LEU A N 1
ATOM 642 C CA . LEU A 1 89 ? -15.567 -2.667 14.026 1.00 76.25 89 LEU A CA 1
ATOM 643 C C . LEU A 1 89 ? -14.233 -3.086 14.681 1.00 76.25 89 LEU A C 1
ATOM 645 O O . LEU A 1 89 ? -13.738 -4.175 14.375 1.00 76.25 89 LEU A O 1
ATOM 649 N N . GLY A 1 90 ? -13.635 -2.205 15.493 1.00 64.00 90 GLY A N 1
ATOM 650 C CA . GLY A 1 90 ? -12.349 -2.380 16.185 1.00 64.00 90 GLY A CA 1
ATOM 651 C C . GLY A 1 90 ? -12.489 -2.851 17.625 1.00 64.00 90 GLY A C 1
ATOM 652 O O . GLY A 1 90 ? -13.457 -2.423 18.291 1.00 64.00 90 GLY A O 1
#